Protein AF-A0A914S5Q0-F1 (afdb_monomer)

Secondary structure (DSSP, 8-state):
-HHHHHHHHHHHHHHHH----SSGGGS-HHHHTTS-HHHHHHHHT--HHHHHHHHHHHHTGGG-SSHHHHHHHHHHH-HHHHHHHHHHHHHHHHHHHTS-HHHHHHHHHH-

Solvent-accessible surface area (backbone atoms only — not comparable to full-atom values): 6623 Å² total; per-residue (Å²): 108,74,69,59,50,52,52,53,51,50,53,52,56,45,63,76,70,45,76,77,60,96,40,75,85,70,51,58,76,91,53,51,82,76,55,52,67,68,55,53,52,53,55,72,70,52,47,76,64,54,51,51,54,52,48,55,50,59,76,46,43,92,79,34,94,43,70,68,53,45,44,52,58,38,34,78,77,32,56,71,60,28,54,56,52,48,53,46,50,50,54,53,49,55,53,54,70,69,45,56,72,72,61,38,53,52,48,69,74,76,107

Radius of gyration: 15.17 Å; Cα contacts (8 Å, |Δi|>4): 45; chains: 1; bounding box: 43×31×34 Å

InterPro domains:
  IPR008632 Nematode fatty acid retinoid binding [PF05823] (29-110)

Structure (mmCIF, N/CA/C/O backbone):
data_AF-A0A914S5Q0-F1
#
_entry.id   AF-A0A914S5Q0-F1
#
loop_
_atom_site.group_PDB
_atom_site.id
_atom_site.type_symbol
_atom_site.label_atom_id
_atom_site.label_alt_id
_atom_site.label_comp_id
_atom_site.label_asym_id
_atom_site.label_entity_id
_atom_site.label_seq_id
_atom_site.pdbx_PDB_ins_code
_atom_site.Cartn_x
_atom_site.Cartn_y
_atom_site.Cartn_z
_atom_site.occupancy
_atom_site.B_iso_or_equiv
_atom_site.auth_seq_id
_atom_site.auth_comp_id
_atom_site.auth_asym_id
_atom_site.auth_atom_id
_atom_site.pdbx_PDB_model_num
ATOM 1 N N . MET A 1 1 ? 27.298 0.897 -13.377 1.00 50.66 1 MET A N 1
ATOM 2 C CA . MET A 1 1 ? 27.277 -0.472 -12.819 1.00 50.66 1 MET A CA 1
ATOM 3 C C . MET A 1 1 ? 27.431 -0.451 -11.301 1.00 50.66 1 MET A C 1
ATOM 5 O O . MET A 1 1 ? 26.453 -0.737 -10.635 1.00 50.66 1 MET A O 1
ATOM 9 N N . MET A 1 2 ? 28.561 -0.006 -10.730 1.00 38.31 2 MET A N 1
ATOM 10 C CA . MET A 1 2 ? 28.739 0.007 -9.260 1.00 38.31 2 MET A CA 1
ATOM 11 C C . MET A 1 2 ? 27.782 0.962 -8.515 1.00 38.31 2 MET A C 1
ATOM 13 O O . MET A 1 2 ? 27.215 0.590 -7.499 1.00 38.31 2 MET A O 1
ATOM 17 N N . ARG A 1 3 ? 27.516 2.163 -9.052 1.00 42.00 3 ARG A N 1
ATOM 18 C CA . ARG A 1 3 ? 26.551 3.115 -8.457 1.00 42.00 3 ARG A CA 1
ATOM 19 C C . ARG A 1 3 ? 25.107 2.605 -8.475 1.00 42.00 3 ARG A C 1
ATOM 21 O O . ARG A 1 3 ? 24.393 2.767 -7.498 1.00 42.00 3 ARG A O 1
ATOM 28 N N . THR A 1 4 ? 24.698 1.968 -9.568 1.00 46.06 4 THR A N 1
ATOM 29 C CA . THR A 1 4 ? 23.354 1.399 -9.725 1.00 46.06 4 THR A CA 1
ATOM 30 C C . THR A 1 4 ? 23.138 0.204 -8.795 1.00 46.06 4 THR A C 1
ATOM 32 O O . THR A 1 4 ? 22.081 0.099 -8.185 1.00 46.06 4 THR A O 1
ATOM 35 N N . ALA A 1 5 ? 24.163 -0.637 -8.616 1.00 49.19 5 ALA A N 1
ATOM 36 C CA . ALA A 1 5 ? 24.141 -1.742 -7.660 1.00 49.19 5 ALA A CA 1
ATOM 37 C C . ALA A 1 5 ? 24.057 -1.251 -6.205 1.00 49.19 5 ALA A C 1
ATOM 39 O O . ALA A 1 5 ? 23.281 -1.788 -5.429 1.00 49.19 5 ALA A O 1
ATOM 40 N N . ILE A 1 6 ? 24.781 -0.182 -5.849 1.00 54.16 6 ILE A N 1
ATOM 41 C CA . ILE A 1 6 ? 24.722 0.414 -4.503 1.00 54.16 6 ILE A CA 1
ATOM 42 C C . ILE A 1 6 ? 23.327 0.977 -4.200 1.00 54.16 6 ILE A C 1
ATOM 44 O O . ILE A 1 6 ? 22.818 0.765 -3.104 1.00 54.16 6 ILE A O 1
ATOM 48 N N . ILE A 1 7 ? 22.691 1.653 -5.163 1.00 58.81 7 ILE A N 1
ATOM 49 C CA . ILE A 1 7 ? 21.328 2.186 -4.996 1.00 58.81 7 ILE A CA 1
ATOM 50 C C . ILE A 1 7 ? 20.320 1.040 -4.829 1.00 58.81 7 ILE A C 1
ATOM 52 O O . ILE A 1 7 ? 19.516 1.076 -3.904 1.00 58.81 7 ILE A O 1
ATOM 56 N N . ALA A 1 8 ? 20.407 -0.008 -5.654 1.00 57.19 8 ALA A N 1
ATOM 57 C CA . ALA A 1 8 ? 19.538 -1.178 -5.532 1.00 57.19 8 ALA A CA 1
ATOM 58 C C . ALA A 1 8 ? 19.729 -1.900 -4.185 1.00 57.19 8 ALA A C 1
ATOM 60 O O . ALA A 1 8 ? 18.751 -2.197 -3.506 1.00 57.19 8 ALA A O 1
ATOM 61 N N . SER A 1 9 ? 20.973 -2.107 -3.739 1.00 54.81 9 SER A N 1
ATOM 62 C CA . SER A 1 9 ? 21.265 -2.715 -2.434 1.00 54.81 9 SER A CA 1
ATOM 63 C C . SER A 1 9 ? 20.822 -1.851 -1.250 1.00 54.81 9 SER A C 1
ATOM 65 O O . SER A 1 9 ? 20.408 -2.400 -0.234 1.00 54.81 9 SER A O 1
ATOM 67 N N . LEU A 1 10 ? 20.855 -0.519 -1.367 1.00 53.88 10 LEU A N 1
ATOM 68 C CA . LEU A 1 10 ? 20.304 0.392 -0.357 1.00 53.88 10 LEU A CA 1
ATOM 69 C C . LEU A 1 10 ? 18.776 0.306 -0.292 1.00 53.88 10 LEU A C 1
ATOM 71 O O . LEU A 1 10 ? 18.236 0.240 0.807 1.00 53.88 10 LEU A O 1
ATOM 75 N N . CYS A 1 11 ? 18.083 0.229 -1.432 1.00 56.38 11 CYS A N 1
ATOM 76 C CA . CYS A 1 11 ? 16.634 0.015 -1.463 1.00 56.38 11 CYS A CA 1
ATOM 77 C C . CYS A 1 11 ? 16.234 -1.336 -0.839 1.00 56.38 11 CYS A C 1
ATOM 79 O O . CYS A 1 11 ? 15.267 -1.382 -0.083 1.00 56.38 11 CYS A O 1
ATOM 81 N N . ILE A 1 12 ? 17.006 -2.401 -1.097 1.00 56.16 12 ILE A N 1
ATOM 82 C CA . ILE A 1 12 ? 16.787 -3.752 -0.542 1.00 56.16 12 ILE A CA 1
ATOM 83 C C . ILE A 1 12 ? 17.083 -3.798 0.967 1.00 56.16 12 ILE A C 1
ATOM 85 O O . ILE A 1 12 ? 16.321 -4.363 1.746 1.00 56.16 12 ILE A O 1
ATOM 89 N N . ALA A 1 13 ? 18.174 -3.179 1.423 1.00 47.31 13 ALA A N 1
ATOM 90 C CA . ALA A 1 13 ? 18.488 -3.123 2.850 1.00 47.31 13 ALA A CA 1
ATOM 91 C C . ALA A 1 13 ? 17.454 -2.295 3.636 1.00 47.31 13 ALA A C 1
ATOM 93 O O . ALA A 1 13 ? 17.163 -2.605 4.790 1.00 47.31 13 ALA A O 1
ATOM 94 N N . TYR A 1 14 ? 16.870 -1.267 3.011 1.00 52.56 14 TYR A N 1
ATOM 95 C CA . TYR A 1 14 ? 15.832 -0.444 3.631 1.00 52.56 14 TYR A CA 1
ATOM 96 C C . TYR A 1 14 ? 14.472 -1.152 3.681 1.00 52.56 14 TYR A C 1
ATOM 98 O O . TYR A 1 14 ? 13.786 -1.058 4.698 1.00 52.56 14 TYR A O 1
ATOM 106 N N . SER A 1 15 ? 14.097 -1.903 2.637 1.00 47.72 15 SER A N 1
ATOM 107 C CA . SER A 1 15 ? 12.848 -2.680 2.626 1.00 47.72 15 SER A CA 1
ATOM 108 C C . SER A 1 15 ? 12.845 -3.812 3.657 1.00 47.72 15 SER A C 1
ATOM 110 O O . SER A 1 15 ? 11.790 -4.130 4.199 1.00 47.72 15 SER A O 1
ATOM 112 N N . LEU A 1 16 ? 14.015 -4.376 3.983 1.00 44.44 16 LEU A N 1
ATOM 113 C CA . LEU A 1 16 ? 14.160 -5.419 5.006 1.00 44.44 16 LEU A CA 1
ATOM 114 C C . LEU A 1 16 ? 14.219 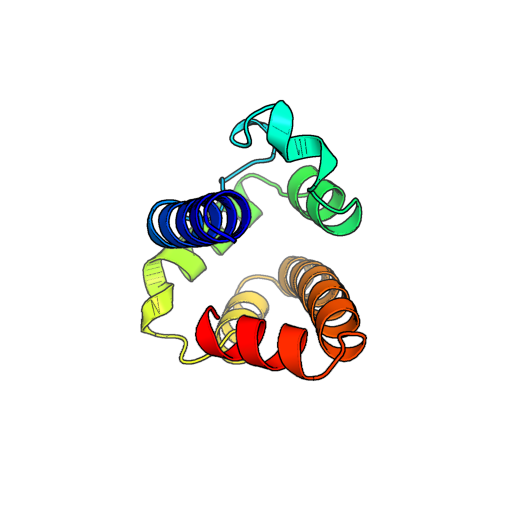-4.875 6.446 1.00 44.44 16 LEU A C 1
ATOM 116 O O . LEU A 1 16 ? 13.912 -5.609 7.383 1.00 44.44 16 LEU A O 1
ATOM 120 N N . ALA A 1 17 ? 14.621 -3.614 6.644 1.00 40.66 17 ALA A N 1
ATOM 121 C CA . ALA A 1 17 ? 14.824 -3.032 7.976 1.00 40.66 17 ALA A CA 1
ATOM 122 C C . ALA A 1 17 ? 13.655 -2.163 8.470 1.00 40.66 17 ALA A C 1
ATOM 124 O O . ALA A 1 17 ? 13.512 -1.965 9.678 1.00 40.66 17 ALA A O 1
ATOM 125 N N . PHE A 1 18 ? 12.814 -1.648 7.570 1.00 45.34 18 PHE A N 1
ATOM 126 C CA . PHE A 1 18 ? 11.681 -0.805 7.936 1.00 45.34 18 PHE A CA 1
ATOM 127 C C . PHE A 1 18 ? 10.354 -1.512 7.682 1.00 45.34 18 PHE A C 1
ATOM 129 O O . PHE A 1 18 ? 9.871 -1.617 6.557 1.00 45.34 18 PHE A O 1
ATOM 136 N N . VAL A 1 19 ? 9.699 -1.884 8.785 1.00 52.25 19 VAL A N 1
ATOM 137 C CA . VAL A 1 19 ? 8.235 -1.882 8.851 1.00 52.25 19 VAL A CA 1
ATOM 138 C C . VAL A 1 19 ? 7.774 -0.568 8.220 1.00 52.25 19 VAL A C 1
ATOM 140 O O . VAL A 1 19 ? 8.259 0.491 8.628 1.00 52.25 19 VAL A O 1
ATOM 143 N N . LEU A 1 20 ? 6.901 -0.644 7.208 1.00 53.28 20 LEU A N 1
ATOM 144 C CA . LEU A 1 20 ? 6.316 0.513 6.525 1.00 53.28 20 LEU A CA 1
ATOM 145 C C . LEU A 1 20 ? 6.099 1.661 7.523 1.00 53.28 20 LEU A C 1
ATOM 147 O O . LEU A 1 20 ? 5.455 1.432 8.556 1.00 53.28 20 LEU A O 1
ATOM 151 N N . PRO A 1 21 ? 6.640 2.868 7.272 1.00 60.34 21 PRO A N 1
ATOM 152 C CA . PRO A 1 21 ? 6.566 3.946 8.241 1.00 60.34 21 PRO A CA 1
ATOM 153 C C . PRO A 1 21 ? 5.104 4.165 8.628 1.00 60.34 21 PRO A C 1
ATOM 155 O O . PRO A 1 21 ? 4.218 4.239 7.777 1.00 60.34 21 PRO A O 1
ATOM 158 N N . ALA A 1 22 ? 4.834 4.239 9.933 1.00 65.62 22 ALA A N 1
ATOM 159 C CA . ALA A 1 22 ? 3.469 4.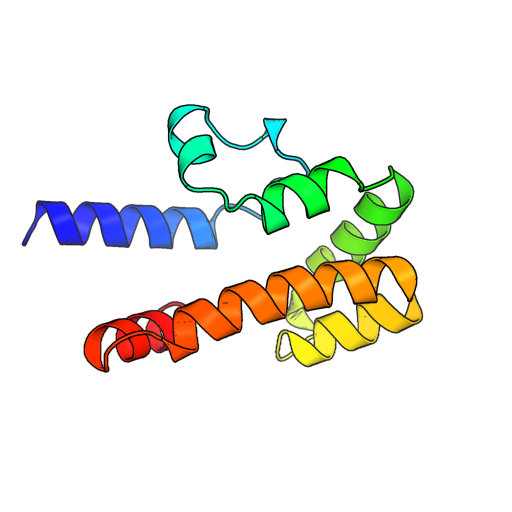341 10.457 1.00 65.62 22 ALA A CA 1
ATOM 160 C C . ALA A 1 22 ? 2.753 5.650 10.042 1.00 65.62 22 ALA A C 1
ATOM 162 O O . ALA A 1 22 ? 1.558 5.829 10.304 1.00 65.62 22 ALA A O 1
ATOM 163 N N . SER A 1 23 ? 3.485 6.581 9.423 1.00 73.81 23 SER A N 1
ATOM 164 C CA . SER A 1 23 ? 3.005 7.840 8.858 1.00 73.81 23 SER A CA 1
ATOM 165 C C . SER A 1 23 ? 3.998 8.420 7.842 1.00 73.81 23 SER A C 1
ATOM 167 O O . SER A 1 23 ? 5.199 8.167 7.914 1.00 73.81 23 SER A O 1
ATOM 169 N N . MET A 1 24 ? 3.509 9.313 6.973 1.00 80.38 24 MET A N 1
ATOM 170 C CA . MET A 1 24 ? 4.328 10.093 6.025 1.00 80.38 24 MET A CA 1
ATOM 171 C C . MET A 1 24 ? 5.447 10.915 6.686 1.00 80.38 24 MET A C 1
ATOM 173 O O . MET A 1 24 ? 6.455 11.209 6.055 1.00 80.38 24 MET A O 1
ATOM 177 N N . SER A 1 25 ? 5.291 11.292 7.959 1.00 82.62 25 SER A N 1
ATOM 178 C CA . SER A 1 25 ? 6.317 12.025 8.713 1.00 82.62 25 SER A CA 1
ATOM 179 C C . SER A 1 25 ? 7.548 11.181 9.051 1.00 82.62 25 SER A C 1
ATOM 181 O O . SER A 1 25 ? 8.580 11.747 9.387 1.00 82.62 25 SER A O 1
ATOM 183 N N . GLY A 1 26 ? 7.436 9.849 9.000 1.00 79.75 26 GLY A N 1
ATOM 184 C CA . GLY A 1 26 ? 8.552 8.929 9.225 1.00 79.75 26 GLY A CA 1
ATOM 185 C C . GLY A 1 26 ? 9.423 8.698 7.989 1.00 79.75 26 GLY A C 1
ATOM 186 O O . GLY A 1 26 ? 10.423 7.996 8.087 1.00 79.75 26 GLY A O 1
ATOM 187 N N . ILE A 1 27 ? 9.046 9.262 6.838 1.00 80.75 27 ILE A N 1
ATOM 188 C CA . ILE A 1 27 ? 9.802 9.173 5.586 1.00 80.75 27 ILE A CA 1
ATOM 189 C C . ILE A 1 27 ? 10.755 10.378 5.520 1.00 80.75 27 ILE A C 1
ATOM 191 O O . ILE A 1 27 ? 10.267 11.509 5.636 1.00 80.75 27 ILE A O 1
ATOM 195 N N . PRO A 1 28 ? 12.077 10.177 5.343 1.00 82.62 28 PRO A N 1
ATOM 196 C CA . PRO A 1 28 ? 13.016 11.283 5.143 1.00 82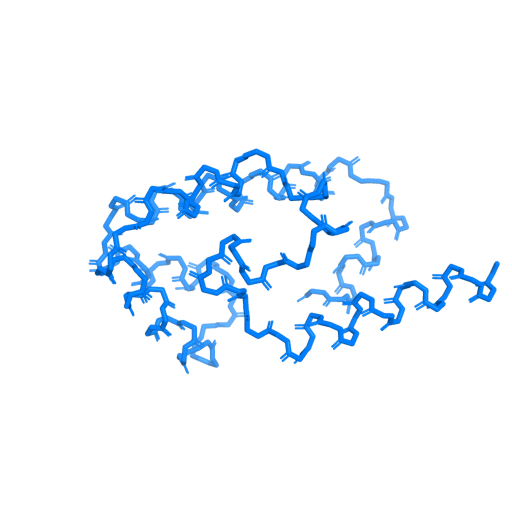.62 28 PRO A CA 1
ATOM 197 C C . PRO A 1 28 ? 12.609 12.169 3.957 1.00 82.62 28 PRO A C 1
ATOM 199 O O . PRO A 1 28 ? 12.018 11.685 2.990 1.00 82.62 28 PRO A O 1
ATOM 202 N N . GLU A 1 29 ? 12.884 13.471 4.045 1.00 84.75 29 GLU A N 1
ATOM 203 C CA . GLU 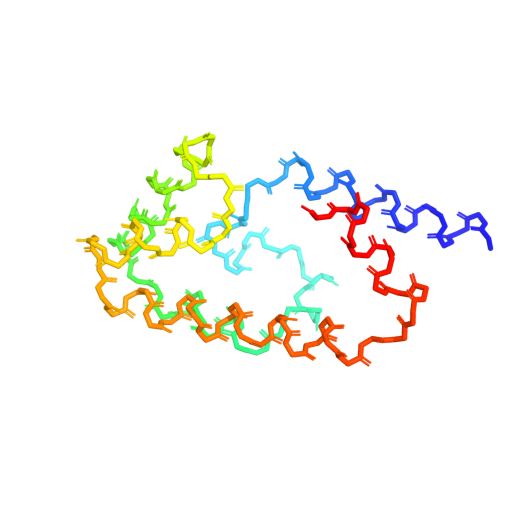A 1 29 ? 12.369 14.473 3.100 1.00 84.75 29 GLU A CA 1
ATOM 204 C C . GLU A 1 29 ? 12.801 14.179 1.660 1.00 84.75 29 GLU A C 1
ATOM 206 O O . GLU A 1 29 ? 11.990 14.254 0.741 1.00 84.75 29 GLU A O 1
ATOM 211 N N . GLU A 1 30 ? 14.045 13.737 1.488 1.00 84.81 30 GLU A N 1
ATOM 212 C CA . GLU A 1 30 ? 14.627 13.341 0.207 1.00 84.81 30 GLU A CA 1
ATOM 213 C C . GLU A 1 30 ? 13.912 12.156 -0.460 1.00 84.81 30 GLU A C 1
ATOM 215 O O . GLU A 1 30 ? 14.072 11.948 -1.657 1.00 84.81 30 GLU A O 1
ATOM 220 N N . TYR A 1 31 ? 13.113 11.380 0.283 1.00 81.69 31 TYR A N 1
ATOM 221 C CA . TYR A 1 31 ? 12.370 10.245 -0.268 1.00 81.69 31 TYR A CA 1
ATOM 222 C C . TYR A 1 31 ? 10.885 10.528 -0.480 1.00 81.69 31 TYR A C 1
ATOM 224 O O . TYR A 1 31 ? 10.207 9.750 -1.154 1.00 81.69 31 TYR A O 1
ATOM 232 N N . LYS A 1 32 ? 10.358 11.634 0.059 1.00 82.50 32 LYS A N 1
ATOM 233 C CA . LYS A 1 32 ? 8.931 11.964 -0.067 1.00 82.50 32 LYS A CA 1
ATOM 234 C C . LYS A 1 32 ? 8.515 12.214 -1.511 1.00 82.50 32 LYS A C 1
ATOM 236 O O . LYS A 1 32 ? 7.386 11.882 -1.863 1.00 82.50 32 LYS A O 1
ATOM 241 N N . GLU A 1 33 ? 9.417 12.728 -2.349 1.00 86.50 33 GLU A N 1
ATOM 242 C CA . GLU A 1 33 ? 9.144 12.946 -3.775 1.00 86.50 33 GLU A CA 1
ATOM 243 C C . GLU A 1 33 ? 8.863 11.643 -4.543 1.00 86.50 33 GLU A C 1
ATOM 245 O O . GLU A 1 33 ? 8.136 11.658 -5.535 1.00 86.50 33 GLU A O 1
ATOM 250 N N . PHE A 1 34 ? 9.373 10.502 -4.062 1.00 86.06 34 PHE A N 1
ATOM 251 C CA . PHE A 1 34 ? 9.147 9.195 -4.684 1.00 86.06 34 PHE A CA 1
ATOM 252 C C . PHE A 1 34 ? 7.863 8.512 -4.209 1.00 86.06 34 PHE A C 1
ATOM 254 O O . PHE A 1 34 ? 7.492 7.472 -4.755 1.00 86.06 34 PHE A O 1
ATOM 261 N N . VAL A 1 35 ? 7.172 9.065 -3.205 1.00 86.75 35 VAL A N 1
ATOM 262 C CA . VAL A 1 35 ? 5.928 8.490 -2.686 1.00 86.75 35 VAL A CA 1
ATOM 263 C C . VAL A 1 35 ? 4.766 8.905 -3.591 1.00 86.75 35 VAL A C 1
ATOM 265 O O . VAL A 1 35 ? 4.434 10.090 -3.650 1.00 86.75 35 VAL A O 1
ATOM 268 N N . PRO A 1 36 ? 4.087 7.966 -4.272 1.00 90.50 36 PRO A N 1
ATOM 269 C CA . PRO A 1 36 ? 2.974 8.301 -5.153 1.00 90.50 36 PRO A CA 1
ATOM 270 C C . PRO A 1 36 ? 1.814 8.950 -4.396 1.00 90.50 36 PRO A C 1
ATOM 272 O O . PRO A 1 36 ? 1.517 8.561 -3.268 1.00 90.50 36 PRO A O 1
ATOM 275 N N . GLU A 1 37 ? 1.095 9.866 -5.044 1.00 92.75 37 GLU A N 1
ATOM 276 C CA . GLU A 1 37 ? -0.022 10.601 -4.431 1.00 92.75 37 GLU A CA 1
ATOM 277 C C . GLU A 1 37 ? -1.082 9.675 -3.808 1.00 92.75 37 GLU A C 1
ATOM 279 O O . GLU A 1 37 ? -1.545 9.927 -2.699 1.00 92.75 37 GLU A O 1
ATOM 284 N N . VAL A 1 38 ? -1.399 8.545 -4.452 1.00 92.00 38 VAL A N 1
ATOM 285 C CA . VAL A 1 38 ? -2.330 7.537 -3.908 1.00 92.00 38 VAL A CA 1
ATOM 286 C C . VAL A 1 38 ? -1.877 6.987 -2.547 1.00 92.00 38 VAL A C 1
ATOM 288 O O . VAL A 1 38 ? -2.695 6.775 -1.656 1.00 92.00 38 VAL A O 1
ATOM 291 N N . VAL A 1 39 ? -0.567 6.817 -2.345 1.00 91.12 39 VAL A N 1
ATOM 292 C CA . VAL A 1 39 ? 0.009 6.358 -1.073 1.00 91.12 39 VAL A CA 1
ATOM 293 C C . VAL A 1 39 ? -0.020 7.487 -0.045 1.00 91.12 39 VAL A C 1
ATOM 295 O O . VAL A 1 39 ? -0.363 7.259 1.114 1.00 91.12 39 VAL A O 1
ATOM 298 N N . GLN A 1 40 ? 0.277 8.721 -0.460 1.00 90.56 40 GLN A N 1
ATOM 299 C CA . GLN A 1 40 ? 0.188 9.888 0.423 1.00 90.56 40 GLN A CA 1
ATOM 300 C C . GLN A 1 40 ? -1.243 10.073 0.950 1.00 90.56 40 GLN A C 1
ATOM 302 O O . GLN A 1 40 ? -1.447 10.241 2.155 1.00 90.56 40 GLN A O 1
ATOM 307 N N . ASN A 1 41 ? -2.233 9.978 0.058 1.00 91.81 41 ASN A N 1
ATOM 308 C CA . ASN A 1 41 ? -3.652 10.082 0.386 1.00 91.81 41 ASN A CA 1
ATOM 309 C C . ASN A 1 41 ? -4.108 8.941 1.299 1.00 91.81 41 ASN A C 1
ATOM 311 O O . ASN A 1 41 ? -4.810 9.195 2.277 1.00 91.81 41 ASN A O 1
ATOM 315 N N . PHE A 1 42 ? -3.638 7.712 1.054 1.00 92.56 42 PHE A N 1
ATOM 316 C CA . PHE A 1 42 ? -3.884 6.585 1.951 1.00 92.56 42 PHE A CA 1
ATOM 317 C C . PHE A 1 42 ? -3.481 6.921 3.392 1.00 92.56 42 PHE A C 1
ATOM 319 O O . PHE A 1 42 ? -4.322 6.848 4.283 1.00 92.56 42 PHE A O 1
ATOM 326 N N . TYR A 1 43 ? -2.237 7.363 3.617 1.00 89.50 43 TYR A N 1
ATOM 327 C CA . TYR A 1 43 ? -1.737 7.699 4.956 1.00 89.50 43 TYR A CA 1
ATOM 328 C C . TYR A 1 43 ? -2.406 8.922 5.586 1.00 89.50 43 TYR A C 1
ATOM 330 O O . TYR A 1 43 ? -2.585 8.952 6.807 1.00 89.50 43 TYR A O 1
ATOM 338 N N . LYS A 1 44 ? -2.742 9.936 4.78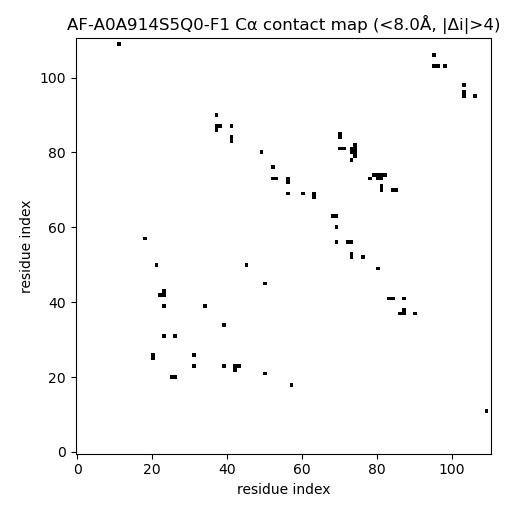1 1.00 90.25 44 LYS A N 1
ATOM 339 C CA . LYS A 1 44 ? -3.411 11.161 5.241 1.00 90.25 44 LYS A CA 1
ATOM 340 C C . LYS A 1 44 ? -4.774 10.863 5.858 1.00 90.25 44 LYS A C 1
ATOM 342 O O . LYS A 1 44 ? -5.154 11.500 6.838 1.00 90.25 44 LYS A O 1
ATOM 347 N N . ASP A 1 45 ? -5.473 9.875 5.315 1.00 90.31 45 ASP A N 1
ATOM 348 C CA . ASP A 1 45 ? -6.827 9.544 5.732 1.00 90.31 45 ASP A CA 1
ATOM 349 C C . ASP A 1 45 ? -6.910 8.529 6.884 1.00 90.31 45 ASP A C 1
ATOM 351 O O . ASP A 1 45 ? -8.018 8.200 7.321 1.00 90.31 45 ASP A O 1
ATOM 355 N N . LEU A 1 46 ? -5.777 7.993 7.355 1.00 92.75 46 LEU A N 1
ATOM 356 C CA . LEU A 1 46 ? -5.770 6.995 8.424 1.00 92.75 46 LEU A CA 1
ATOM 357 C C . LEU A 1 46 ? -6.095 7.626 9.775 1.00 92.75 46 LEU A C 1
ATOM 359 O O . LEU A 1 46 ? -5.352 8.464 10.298 1.00 92.75 46 LEU A O 1
ATOM 363 N N . THR A 1 47 ? -7.152 7.124 10.400 1.00 94.00 47 THR A N 1
ATOM 364 C CA . THR A 1 47 ? -7.448 7.397 11.806 1.00 94.00 47 THR A CA 1
ATOM 365 C C . THR A 1 47 ? -6.477 6.644 12.732 1.00 94.00 47 THR A C 1
ATOM 367 O O . THR A 1 47 ? -5.773 5.727 12.296 1.00 94.00 47 THR A O 1
ATOM 370 N N . PRO A 1 48 ? -6.408 6.991 14.032 1.00 93.19 48 PRO A N 1
ATOM 371 C CA . PRO A 1 48 ? -5.640 6.207 15.000 1.00 93.19 48 PRO A CA 1
ATOM 372 C C . PRO A 1 48 ? -6.050 4.729 15.052 1.00 93.19 48 PRO A C 1
ATOM 374 O O . PRO A 1 48 ? -5.185 3.870 15.204 1.00 93.19 48 PRO A O 1
ATOM 377 N N . GLU A 1 49 ? -7.340 4.433 14.883 1.00 94.81 49 GLU A N 1
ATOM 378 C CA . GLU A 1 49 ? -7.854 3.062 14.859 1.00 94.81 49 GLU A CA 1
ATOM 379 C C . GLU A 1 49 ? -7.439 2.317 13.588 1.00 94.81 49 GLU A C 1
ATOM 381 O O . GLU A 1 49 ? -6.933 1.199 13.677 1.00 94.81 49 GLU A O 1
ATOM 386 N N . ASP A 1 50 ? -7.509 2.966 12.419 1.00 94.81 50 ASP A N 1
ATOM 387 C CA . ASP A 1 50 ? -7.005 2.375 11.173 1.00 94.81 50 ASP A CA 1
ATOM 388 C C . ASP A 1 50 ? -5.524 1.980 11.307 1.00 94.81 50 ASP A C 1
ATOM 390 O O . ASP A 1 50 ? -5.116 0.893 10.900 1.00 94.81 50 ASP A O 1
ATOM 394 N N . LYS A 1 51 ? -4.710 2.832 11.946 1.00 91.81 51 LYS A N 1
ATOM 395 C CA . LYS A 1 51 ? -3.289 2.541 12.202 1.00 91.81 51 LYS A CA 1
ATOM 396 C C . LYS A 1 51 ? -3.089 1.351 13.139 1.00 91.81 51 LYS A C 1
ATOM 398 O O . LYS A 1 51 ? -2.143 0.592 12.939 1.00 91.81 51 LYS A O 1
ATOM 403 N N . GLN A 1 52 ? -3.942 1.176 14.149 1.00 92.94 52 GLN A N 1
ATOM 404 C CA . GLN A 1 52 ? -3.881 0.007 15.033 1.00 92.94 52 GLN A CA 1
ATOM 405 C C . GLN A 1 52 ? -4.246 -1.278 14.288 1.00 92.94 52 GLN A C 1
ATOM 407 O O . GLN A 1 52 ? -3.555 -2.283 14.446 1.00 92.94 52 GLN A O 1
ATOM 412 N N . ILE A 1 53 ? -5.269 -1.234 13.430 1.00 94.69 53 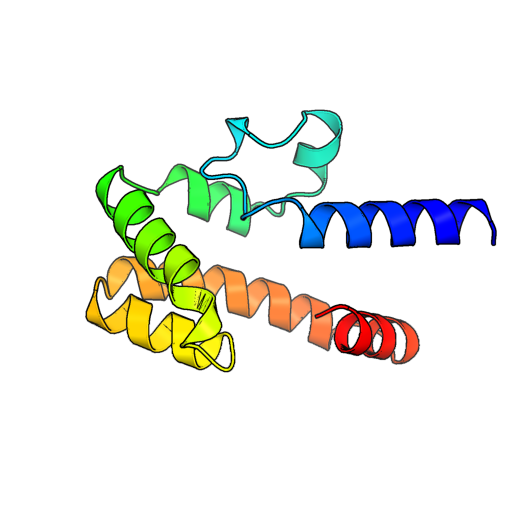ILE A N 1
ATOM 413 C CA . ILE A 1 53 ? -5.650 -2.366 12.580 1.00 94.69 53 ILE A CA 1
ATOM 414 C C . ILE A 1 53 ? -4.491 -2.743 11.647 1.00 94.69 53 ILE A C 1
ATOM 416 O O . ILE A 1 53 ? -4.091 -3.906 11.622 1.00 94.69 53 ILE A O 1
ATOM 420 N N . LEU A 1 54 ? -3.903 -1.774 10.933 1.00 92.81 54 LEU A N 1
ATOM 421 C CA . LEU A 1 54 ? -2.758 -2.023 10.045 1.00 92.81 54 LEU A CA 1
ATOM 422 C C . LEU A 1 54 ? -1.544 -2.562 10.804 1.00 92.81 54 LEU A C 1
ATOM 424 O O . LEU A 1 54 ? -0.894 -3.486 10.320 1.00 92.81 54 LEU A O 1
ATOM 428 N N . ARG A 1 55 ? -1.255 -2.030 12.001 1.00 91.25 55 ARG A N 1
ATOM 429 C CA . ARG A 1 55 ? -0.184 -2.550 12.860 1.00 91.25 55 ARG A CA 1
ATOM 430 C C . ARG A 1 55 ? -0.445 -4.005 13.243 1.00 91.25 55 ARG A C 1
ATOM 432 O O . ARG A 1 55 ? 0.455 -4.818 13.094 1.00 91.25 55 ARG A O 1
ATOM 439 N N . SER A 1 56 ? -1.664 -4.340 13.662 1.00 91.75 56 SER A N 1
ATOM 440 C CA . SER A 1 56 ? -2.039 -5.713 14.017 1.00 91.75 56 SER A CA 1
ATOM 441 C C . SER A 1 56 ? -1.882 -6.677 12.835 1.00 91.75 56 SER A C 1
ATOM 443 O O . SER A 1 56 ? -1.356 -7.772 13.014 1.00 91.75 56 SER A O 1
ATOM 445 N N . ILE A 1 57 ? -2.277 -6.274 11.622 1.00 93.00 57 ILE A N 1
ATOM 446 C CA . ILE A 1 57 ? -2.036 -7.068 10.407 1.00 93.00 57 ILE A CA 1
ATOM 447 C C . ILE A 1 57 ? -0.525 -7.220 10.153 1.00 93.00 57 ILE A C 1
ATOM 449 O O . ILE A 1 57 ? -0.050 -8.329 9.935 1.00 93.00 57 ILE A O 1
ATOM 453 N N . GLY A 1 58 ? 0.254 -6.138 10.247 1.00 88.56 58 GLY A N 1
ATOM 454 C CA . GLY A 1 58 ? 1.709 -6.171 10.055 1.00 88.56 58 GLY A CA 1
ATOM 455 C C . GLY A 1 58 ? 2.459 -7.034 11.079 1.00 88.56 58 GLY A C 1
ATOM 456 O O . GLY A 1 58 ? 3.369 -7.773 10.716 1.00 88.56 58 GLY A O 1
ATOM 457 N N . GLU A 1 59 ? 2.059 -7.015 12.349 1.00 89.50 59 GLU A N 1
ATOM 458 C CA . GLU A 1 59 ? 2.628 -7.872 13.403 1.00 89.50 59 GLU A CA 1
ATOM 459 C C . GLU A 1 59 ? 2.364 -9.364 13.144 1.00 89.50 59 GLU A C 1
ATOM 461 O O . GLU A 1 59 ? 3.178 -10.207 13.510 1.00 89.50 59 GLU A O 1
ATOM 466 N N . ASN A 1 60 ? 1.269 -9.688 12.451 1.00 91.56 60 ASN A N 1
ATOM 467 C CA . ASN A 1 60 ? 0.898 -11.053 12.076 1.00 91.56 60 ASN A CA 1
ATOM 468 C C . ASN A 1 60 ? 1.261 -11.396 10.620 1.00 91.56 60 ASN A C 1
ATOM 470 O O . ASN A 1 60 ? 0.753 -12.383 10.092 1.00 91.56 60 ASN A O 1
ATOM 474 N N . HIS A 1 61 ? 2.152 -10.631 9.971 1.00 86.69 61 HIS A N 1
ATOM 475 C CA . HIS A 1 61 ? 2.498 -10.815 8.553 1.00 86.69 61 HIS A CA 1
ATOM 476 C C . HIS A 1 61 ? 2.905 -12.254 8.199 1.00 86.69 61 HIS A C 1
ATOM 478 O O . HIS A 1 61 ? 2.545 -12.739 7.133 1.00 86.69 61 HIS A O 1
ATOM 484 N N . ALA A 1 62 ? 3.581 -12.964 9.109 1.00 91.81 62 ALA A N 1
ATOM 485 C CA . ALA A 1 62 ? 3.995 -14.355 8.913 1.00 91.81 62 ALA A CA 1
ATOM 486 C C . ALA A 1 62 ? 2.823 -15.342 8.714 1.00 91.81 62 ALA A C 1
ATOM 488 O O . ALA A 1 62 ? 3.030 -16.443 8.212 1.00 91.81 62 ALA A O 1
ATOM 489 N N . GLN A 1 63 ? 1.597 -14.972 9.101 1.00 94.38 63 GLN A N 1
ATOM 490 C CA . GLN A 1 63 ? 0.388 -15.781 8.900 1.00 94.38 63 GLN A CA 1
ATOM 491 C C . GLN A 1 63 ? -0.227 -15.586 7.507 1.00 94.38 63 GLN A C 1
ATOM 493 O O . GLN A 1 63 ? -1.101 -16.357 7.109 1.00 94.38 63 GLN A O 1
ATOM 498 N N . TYR A 1 64 ? 0.204 -14.562 6.767 1.00 91.62 64 TYR A N 1
ATOM 499 C CA . TYR A 1 64 ? -0.352 -14.210 5.468 1.00 91.62 64 TYR A CA 1
ATOM 500 C C . TYR A 1 64 ? 0.633 -14.609 4.365 1.00 91.62 64 TYR A C 1
ATOM 502 O O . TYR A 1 64 ? 1.631 -13.923 4.159 1.00 91.62 64 TYR A O 1
ATOM 510 N N . PRO A 1 65 ? 0.369 -15.698 3.620 1.00 91.12 65 PRO A N 1
ATOM 511 C CA . PRO A 1 65 ? 1.304 -16.198 2.608 1.00 91.12 65 PRO A CA 1
ATOM 512 C C . PRO A 1 65 ? 1.472 -15.256 1.408 1.00 91.12 65 PRO A C 1
ATOM 514 O O . PRO A 1 65 ? 2.362 -15.455 0.590 1.00 91.12 65 PRO A O 1
ATOM 517 N N . ASN A 1 66 ? 0.586 -14.272 1.254 1.00 88.19 66 ASN A N 1
ATOM 518 C CA . ASN A 1 66 ? 0.638 -13.260 0.210 1.00 88.19 66 ASN A CA 1
ATOM 519 C C . ASN A 1 66 ? -0.211 -12.042 0.605 1.00 88.19 66 ASN A C 1
ATOM 521 O O . ASN A 1 66 ? -0.976 -12.069 1.576 1.00 88.19 66 ASN A O 1
ATOM 525 N N . ILE A 1 67 ? -0.098 -10.974 -0.187 1.00 88.88 67 ILE A N 1
ATOM 526 C CA . ILE A 1 67 ? -0.817 -9.720 0.056 1.00 88.88 67 ILE A CA 1
ATOM 527 C C . ILE A 1 67 ? -2.340 -9.877 -0.008 1.00 88.88 67 ILE A C 1
ATOM 529 O O . ILE A 1 67 ? -3.046 -9.209 0.741 1.00 88.88 67 ILE A O 1
ATOM 533 N N . ASP A 1 68 ? -2.863 -10.775 -0.847 1.00 93.50 68 ASP A N 1
ATOM 534 C CA . ASP A 1 68 ? -4.309 -10.975 -0.973 1.00 93.50 68 ASP A CA 1
ATOM 535 C C . ASP A 1 68 ? -4.882 -11.619 0.310 1.00 93.50 68 ASP A C 1
ATOM 537 O O . ASP A 1 68 ? -5.952 -11.227 0.777 1.00 93.50 68 ASP A O 1
ATOM 541 N N . ALA A 1 69 ? -4.139 -12.527 0.957 1.00 95.50 69 ALA A N 1
ATOM 542 C CA . ALA A 1 69 ? -4.493 -13.068 2.272 1.00 95.50 69 ALA A CA 1
ATOM 543 C C . ALA A 1 69 ? -4.489 -11.985 3.367 1.00 95.50 69 ALA A C 1
ATOM 545 O O . ALA A 1 69 ? -5.423 -11.918 4.170 1.00 95.50 69 ALA A O 1
ATOM 546 N N . ALA A 1 70 ? -3.489 -11.096 3.367 1.00 95.38 70 ALA A N 1
ATOM 547 C CA . ALA A 1 70 ? -3.434 -9.972 4.303 1.00 95.38 70 ALA A CA 1
ATOM 548 C C . ALA A 1 70 ? -4.588 -8.973 4.077 1.00 95.38 70 ALA A C 1
ATOM 550 O O . ALA A 1 70 ? -5.182 -8.482 5.038 1.00 95.38 70 ALA A O 1
ATOM 551 N N . LEU A 1 71 ? -4.951 -8.700 2.818 1.00 96.69 71 LEU A N 1
ATOM 552 C CA . LEU A 1 71 ? -6.089 -7.845 2.468 1.00 96.69 71 LEU A CA 1
ATOM 553 C C . LEU A 1 71 ? -7.423 -8.462 2.902 1.00 96.69 71 LEU A C 1
ATOM 555 O O . LEU A 1 71 ? -8.279 -7.747 3.419 1.00 96.69 71 LEU A O 1
ATOM 559 N N . ASN A 1 72 ? -7.597 -9.778 2.774 1.00 97.44 72 ASN A N 1
ATOM 560 C CA . ASN A 1 72 ? -8.794 -10.451 3.280 1.00 97.44 72 ASN A CA 1
ATOM 561 C C . ASN A 1 72 ? -8.915 -10.317 4.807 1.00 97.44 72 ASN A C 1
ATOM 563 O O . ASN A 1 72 ? -9.972 -9.925 5.299 1.00 97.44 72 ASN A O 1
ATOM 567 N N . ALA A 1 73 ? -7.824 -10.526 5.551 1.00 96.88 73 ALA A N 1
ATOM 568 C CA . ALA A 1 73 ? -7.806 -10.307 7.000 1.00 96.88 73 ALA A CA 1
ATOM 569 C C . ALA A 1 73 ? -8.071 -8.835 7.377 1.00 96.88 73 ALA A C 1
ATOM 571 O O . ALA A 1 73 ? -8.741 -8.543 8.370 1.00 96.88 73 ALA A O 1
ATOM 572 N N . LEU A 1 74 ? -7.587 -7.886 6.568 1.00 97.62 74 LEU A N 1
ATOM 573 C CA . LEU A 1 74 ? -7.895 -6.466 6.729 1.00 97.62 74 LEU A CA 1
ATOM 574 C C . LEU A 1 74 ? -9.388 -6.185 6.513 1.00 97.62 74 LEU A C 1
ATOM 576 O O . LEU A 1 74 ? -9.976 -5.419 7.276 1.00 97.62 74 LEU A O 1
ATOM 580 N N . LYS A 1 75 ? -10.011 -6.821 5.514 1.00 98.00 75 LYS A N 1
ATOM 581 C CA . LYS A 1 75 ? -11.440 -6.677 5.204 1.00 98.00 75 LYS A CA 1
ATOM 582 C C . LYS A 1 75 ? -12.327 -7.118 6.363 1.00 98.00 75 LYS A C 1
ATOM 584 O O . LYS A 1 75 ? -13.295 -6.427 6.662 1.00 98.00 75 LYS A O 1
ATOM 589 N N . GLU A 1 76 ? -11.977 -8.217 7.029 1.00 97.31 76 GLU A N 1
ATOM 590 C CA . GLU A 1 76 ? -12.699 -8.714 8.210 1.00 97.31 76 GLU A CA 1
ATOM 591 C C . GLU A 1 76 ? -12.673 -7.722 9.383 1.00 97.31 76 GLU A C 1
ATOM 593 O O . GLU A 1 76 ? -13.619 -7.666 10.165 1.00 97.31 76 GLU A O 1
ATOM 598 N N . LYS A 1 77 ? -11.609 -6.917 9.499 1.00 96.94 77 LYS A N 1
ATOM 599 C CA . LYS A 1 77 ? -11.473 -5.891 10.545 1.00 96.94 77 LYS A CA 1
ATOM 600 C C . LYS A 1 77 ? -12.090 -4.551 10.147 1.00 96.94 77 LYS A C 1
ATOM 602 O O . LYS A 1 77 ? -12.630 -3.854 10.999 1.00 96.94 77 LYS A O 1
ATOM 607 N N . SER A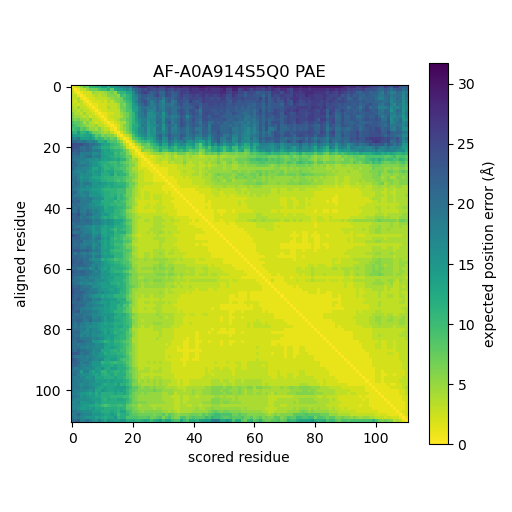 1 78 ? -11.972 -4.157 8.878 1.00 97.50 78 SER A N 1
ATOM 608 C CA . SER A 1 78 ? -12.507 -2.895 8.361 1.00 97.50 78 SER A CA 1
ATOM 609 C C . SER A 1 78 ? -12.636 -2.922 6.839 1.00 97.50 78 SER A C 1
ATOM 611 O O . SER A 1 78 ? -11.656 -2.811 6.097 1.00 97.50 78 SER A O 1
ATOM 613 N N . GLU A 1 79 ? -13.875 -2.981 6.354 1.00 97.00 79 GLU A N 1
ATOM 614 C CA . GLU A 1 79 ? -14.173 -2.957 4.920 1.00 97.00 79 GLU A CA 1
ATOM 615 C C . GLU A 1 79 ? -13.758 -1.631 4.257 1.00 97.00 79 GLU A C 1
ATOM 617 O O . GLU A 1 79 ? -13.212 -1.623 3.151 1.00 97.00 79 GLU A O 1
ATOM 622 N N . LYS A 1 80 ? -13.932 -0.506 4.967 1.00 95.69 80 LYS A N 1
ATOM 623 C CA . LYS A 1 80 ? -13.501 0.824 4.509 1.00 95.69 80 LYS A CA 1
ATOM 624 C C . LYS A 1 80 ? -11.986 0.880 4.305 1.00 95.69 80 LYS A C 1
ATOM 626 O O . LYS A 1 80 ? -11.520 1.411 3.299 1.00 95.69 80 LYS A O 1
ATOM 631 N N . LEU A 1 81 ? -11.220 0.359 5.261 1.00 95.81 81 LEU A N 1
ATOM 632 C CA . LEU A 1 81 ? -9.760 0.379 5.202 1.00 95.81 81 LEU A CA 1
ATOM 633 C C . LEU A 1 81 ? -9.230 -0.587 4.140 1.00 95.81 81 LEU A C 1
ATOM 635 O O . LEU A 1 81 ? -8.308 -0.241 3.404 1.00 95.81 81 LEU A O 1
ATOM 639 N N . HIS A 1 82 ? -9.868 -1.750 3.997 1.00 97.31 82 HIS A N 1
ATOM 640 C CA . HIS A 1 82 ? -9.603 -2.676 2.903 1.00 97.31 82 HIS A CA 1
ATOM 641 C C . HIS A 1 82 ? -9.786 -2.019 1.531 1.00 97.31 82 HIS A C 1
ATOM 643 O O . HIS A 1 82 ? -8.892 -2.124 0.696 1.00 97.31 82 HIS A O 1
ATOM 649 N N . ALA A 1 83 ? -10.887 -1.295 1.297 1.00 96.81 83 ALA A N 1
ATOM 650 C CA . ALA A 1 83 ? -11.116 -0.620 0.018 1.00 96.81 83 ALA A CA 1
ATOM 651 C C . ALA A 1 83 ? -9.973 0.349 -0.340 1.00 96.81 83 ALA A C 1
ATOM 653 O O . ALA A 1 83 ? -9.478 0.336 -1.467 1.00 96.81 83 ALA A O 1
ATOM 654 N N . LYS A 1 84 ? -9.491 1.121 0.642 1.00 95.12 84 LYS A N 1
ATOM 655 C CA . LYS A 1 84 ? -8.348 2.031 0.465 1.00 95.12 84 LYS A CA 1
ATOM 656 C C . LYS A 1 84 ? -7.030 1.291 0.221 1.00 95.12 84 LYS A C 1
ATOM 658 O O . LYS A 1 84 ? -6.235 1.700 -0.620 1.00 95.12 84 LYS A O 1
ATOM 663 N N . ALA A 1 85 ? -6.789 0.190 0.930 1.00 94.94 85 ALA A N 1
ATOM 664 C CA . ALA A 1 85 ? -5.586 -0.619 0.738 1.00 94.94 85 ALA A CA 1
ATOM 665 C C . ALA A 1 85 ? -5.567 -1.305 -0.642 1.00 94.94 85 ALA A C 1
ATOM 667 O O . ALA A 1 85 ? -4.520 -1.379 -1.287 1.00 94.94 85 ALA A O 1
ATOM 668 N N . VAL A 1 86 ? -6.730 -1.749 -1.133 1.00 96.62 86 VAL A N 1
ATOM 669 C CA . VAL A 1 86 ? -6.891 -2.306 -2.484 1.00 96.62 86 VAL A CA 1
ATOM 670 C C . V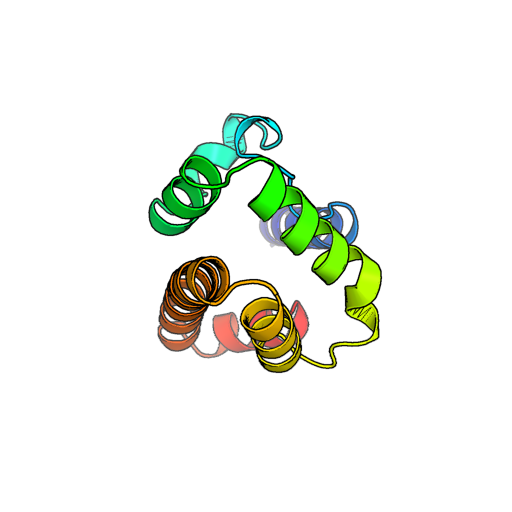AL A 1 86 ? -6.581 -1.267 -3.560 1.00 96.62 86 VAL A C 1
ATOM 672 O O . VAL A 1 86 ? -5.953 -1.612 -4.558 1.00 96.62 86 VAL A O 1
ATOM 675 N N . GLU A 1 87 ? -6.956 -0.001 -3.366 1.00 96.06 87 GLU A N 1
ATOM 676 C CA . GLU A 1 87 ? -6.611 1.082 -4.297 1.00 96.06 87 GLU A CA 1
ATOM 677 C C . GLU A 1 87 ? -5.090 1.226 -4.457 1.00 96.06 87 GLU A C 1
ATOM 679 O O . GLU A 1 87 ? -4.573 1.197 -5.578 1.00 96.06 87 GLU A O 1
ATOM 684 N N . VAL A 1 88 ? -4.357 1.270 -3.339 1.00 94.50 88 VAL A N 1
ATOM 685 C CA . VAL A 1 88 ? -2.886 1.314 -3.341 1.00 94.50 88 VAL A CA 1
ATOM 686 C C . VAL A 1 88 ? -2.297 0.068 -4.010 1.00 94.50 88 VAL A C 1
ATOM 688 O O . VAL A 1 88 ? -1.433 0.178 -4.882 1.00 94.50 88 VAL A O 1
ATOM 691 N N . ARG A 1 89 ? -2.789 -1.126 -3.658 1.00 94.19 89 ARG A N 1
ATOM 692 C CA . ARG A 1 89 ? -2.329 -2.397 -4.239 1.00 94.19 89 ARG A CA 1
ATOM 693 C C . ARG A 1 89 ? -2.559 -2.453 -5.750 1.00 94.19 89 ARG A C 1
ATOM 695 O O . ARG A 1 89 ? -1.689 -2.916 -6.487 1.00 94.19 89 ARG A O 1
ATOM 702 N N . ASN A 1 90 ? -3.698 -1.963 -6.233 1.00 96.31 90 ASN A N 1
ATOM 703 C CA . ASN A 1 90 ? -4.012 -1.914 -7.661 1.00 96.31 90 ASN A CA 1
ATOM 704 C C . ASN A 1 90 ? -3.131 -0.914 -8.406 1.00 96.31 90 ASN A C 1
ATOM 706 O O . ASN A 1 90 ? -2.657 -1.223 -9.501 1.00 96.31 90 ASN A O 1
ATOM 710 N N . TYR A 1 91 ? -2.853 0.244 -7.804 1.00 94.25 91 TYR A N 1
ATOM 711 C CA . TYR A 1 91 ? -1.893 1.194 -8.353 1.00 94.25 91 TYR A CA 1
ATOM 712 C C . TYR A 1 91 ? -0.513 0.549 -8.530 1.00 94.25 91 TYR A C 1
ATOM 714 O O . TYR A 1 91 ? 0.017 0.565 -9.641 1.00 94.25 91 TYR A O 1
ATOM 722 N N . VAL A 1 92 ? 0.037 -0.079 -7.483 1.00 91.00 92 VAL A N 1
ATOM 723 C CA . VAL A 1 92 ? 1.344 -0.761 -7.549 1.00 91.00 92 VAL A CA 1
ATOM 724 C C . VAL A 1 92 ? 1.329 -1.864 -8.605 1.00 91.00 92 VAL A C 1
ATOM 726 O O . VAL A 1 92 ? 2.211 -1.893 -9.464 1.00 91.00 92 VAL A O 1
ATOM 729 N N . LYS A 1 93 ? 0.290 -2.711 -8.619 1.00 92.62 93 LYS A N 1
ATOM 730 C CA . LYS A 1 93 ? 0.142 -3.755 -9.639 1.00 92.62 93 LYS A CA 1
ATOM 731 C C . LYS A 1 93 ? 0.162 -3.175 -11.053 1.00 92.62 93 LYS A C 1
ATOM 733 O O . LYS A 1 93 ? 0.879 -3.695 -11.897 1.00 92.62 93 LYS A O 1
ATOM 738 N N . SER A 1 94 ? -0.565 -2.088 -11.312 1.00 95.56 94 SER A N 1
ATOM 739 C CA . SER A 1 94 ? -0.581 -1.461 -12.640 1.00 95.56 94 SER A CA 1
ATOM 740 C C . SER A 1 94 ? 0.807 -0.990 -13.085 1.00 95.56 94 SER A C 1
ATOM 742 O O . SER A 1 94 ? 1.150 -1.099 -14.262 1.00 95.56 94 SER A O 1
ATOM 744 N N . LYS A 1 95 ? 1.634 -0.506 -12.145 1.00 93.94 95 LYS A N 1
ATOM 745 C CA . LYS A 1 95 ? 3.009 -0.095 -12.435 1.00 93.94 95 LYS A CA 1
ATOM 746 C C . LYS A 1 95 ? 3.872 -1.304 -12.760 1.00 93.94 95 LYS A C 1
ATOM 748 O O . LYS A 1 95 ? 4.537 -1.267 -13.789 1.00 93.94 95 LYS A O 1
ATOM 753 N N . ILE A 1 96 ? 3.780 -2.378 -11.974 1.00 91.50 96 ILE A N 1
ATOM 754 C CA . ILE A 1 96 ? 4.479 -3.646 -12.236 1.00 91.50 96 ILE A CA 1
ATOM 755 C C . ILE A 1 96 ? 4.066 -4.226 -13.594 1.00 91.50 96 ILE A C 1
ATOM 757 O O . ILE A 1 96 ? 4.919 -4.572 -14.406 1.00 91.50 96 ILE A O 1
ATOM 761 N N . ASP A 1 97 ? 2.767 -4.271 -13.891 1.00 95.25 97 ASP A N 1
ATOM 762 C CA . ASP A 1 97 ? 2.242 -4.814 -15.145 1.00 95.25 97 ASP A CA 1
ATOM 763 C C . ASP A 1 97 ? 2.751 -4.025 -16.368 1.00 95.25 97 ASP A C 1
ATOM 765 O O . ASP A 1 97 ? 2.961 -4.618 -17.430 1.00 95.25 97 ASP A O 1
ATOM 769 N N . SER A 1 98 ? 3.022 -2.723 -16.205 1.00 96.50 98 SER A N 1
ATOM 770 C CA . SER A 1 98 ? 3.576 -1.848 -17.250 1.00 96.50 98 SER A CA 1
ATOM 771 C C . SER A 1 98 ? 5.092 -1.967 -17.464 1.00 96.50 98 SER A C 1
ATOM 773 O O . SER A 1 98 ? 5.617 -1.400 -18.422 1.00 96.50 98 SER A O 1
ATOM 775 N N . LEU A 1 99 ? 5.807 -2.693 -16.598 1.00 95.12 99 LEU A N 1
ATOM 776 C CA . LEU A 1 99 ? 7.255 -2.866 -16.709 1.00 95.12 99 LEU A CA 1
ATOM 777 C C . LEU A 1 99 ? 7.643 -3.781 -17.883 1.00 95.12 99 LEU A C 1
ATOM 779 O O . LEU A 1 99 ? 6.923 -4.718 -18.249 1.00 95.12 99 LEU A O 1
ATOM 783 N N . GLY A 1 100 ? 8.834 -3.532 -18.434 1.00 95.69 100 GLY A N 1
ATOM 784 C CA . GLY A 1 100 ? 9.504 -4.460 -19.348 1.00 95.69 100 GLY A CA 1
ATOM 785 C C . GLY A 1 100 ? 10.014 -5.724 -18.631 1.00 95.69 100 GLY A C 1
ATOM 786 O O . GLY A 1 100 ? 10.059 -5.743 -17.400 1.00 95.69 100 GLY A O 1
ATOM 787 N N . PRO A 1 101 ? 10.422 -6.770 -19.375 1.00 96.31 101 PRO A N 1
ATOM 788 C CA . PRO A 1 101 ? 10.772 -8.080 -18.812 1.00 96.31 101 PRO A CA 1
ATOM 789 C C . PRO A 1 101 ? 11.842 -8.036 -17.712 1.00 96.31 101 PRO A C 1
ATOM 791 O O . PRO A 1 101 ? 11.606 -8.557 -16.628 1.00 96.31 101 PRO A O 1
ATOM 794 N N . ASP A 1 102 ? 12.962 -7.345 -17.944 1.00 93.88 102 ASP A N 1
ATOM 795 C CA . ASP A 1 102 ? 14.069 -7.276 -16.975 1.00 93.88 102 ASP A CA 1
ATOM 796 C C . ASP A 1 102 ? 13.652 -6.594 -15.664 1.00 93.88 102 ASP A C 1
ATOM 798 O O . ASP A 1 102 ? 14.024 -7.022 -14.574 1.00 93.88 102 ASP A O 1
ATOM 802 N N . ALA A 1 103 ? 12.833 -5.544 -15.757 1.00 92.81 103 ALA A N 1
ATOM 803 C CA . ALA A 1 103 ? 12.331 -4.836 -14.586 1.00 92.81 103 ALA A CA 1
ATOM 804 C C . ALA A 1 103 ? 11.267 -5.651 -13.829 1.00 92.81 103 ALA A C 1
ATOM 806 O O . ALA A 1 103 ? 11.201 -5.557 -12.607 1.00 92.81 103 ALA A O 1
ATOM 807 N N . LYS A 1 104 ? 10.465 -6.472 -14.523 1.00 92.12 104 LYS A N 1
ATOM 808 C CA . LYS A 1 104 ? 9.549 -7.425 -13.874 1.00 92.12 104 LYS A CA 1
ATOM 809 C C . LYS A 1 104 ? 10.309 -8.516 -13.130 1.00 92.12 104 LYS A C 1
ATOM 811 O O . LYS A 1 104 ? 9.999 -8.753 -11.970 1.00 92.12 104 LYS A O 1
ATOM 816 N N . ALA A 1 105 ? 11.331 -9.099 -13.759 1.00 91.50 105 ALA A N 1
ATOM 817 C CA . ALA A 1 105 ? 12.178 -10.110 -13.129 1.00 91.50 105 ALA A CA 1
ATOM 818 C C . ALA A 1 105 ? 12.841 -9.575 -11.850 1.00 91.50 105 ALA A C 1
ATOM 820 O O . ALA A 1 105 ? 12.853 -10.255 -10.830 1.00 91.50 105 ALA A O 1
ATOM 821 N N . PHE A 1 106 ? 13.312 -8.323 -11.870 1.00 90.00 106 PHE A N 1
ATOM 822 C CA . PHE A 1 106 ? 13.834 -7.673 -10.668 1.00 90.00 106 PHE A CA 1
ATOM 823 C C . PHE A 1 106 ? 12.782 -7.540 -9.554 1.00 90.00 106 PHE A C 1
ATOM 825 O O . PHE A 1 106 ? 13.086 -7.787 -8.392 1.00 90.00 106 PHE A O 1
ATOM 832 N N . VAL A 1 107 ? 11.543 -7.157 -9.885 1.00 85.94 107 VAL A N 1
ATOM 833 C CA . VAL A 1 107 ? 10.460 -7.068 -8.889 1.00 85.94 107 VAL A CA 1
ATOM 834 C C . VAL A 1 107 ? 10.157 -8.439 -8.282 1.00 85.94 107 VAL A C 1
ATOM 836 O O . VAL A 1 107 ? 10.011 -8.522 -7.071 1.00 85.94 107 VAL A O 1
ATOM 839 N N . GLU A 1 108 ? 10.105 -9.496 -9.093 1.00 84.94 108 GLU A N 1
ATOM 840 C CA . GLU A 1 108 ? 9.862 -10.875 -8.635 1.00 84.94 108 GLU A CA 1
ATOM 841 C C . GLU A 1 108 ? 10.994 -11.436 -7.757 1.00 84.94 108 GLU A C 1
ATOM 843 O O . GLU A 1 108 ? 10.752 -12.303 -6.925 1.00 84.94 108 GLU A O 1
ATOM 848 N N . GLU A 1 109 ? 12.232 -10.968 -7.935 1.00 85.56 109 GLU A N 1
ATOM 849 C CA . GLU A 1 109 ? 13.366 -11.366 -7.091 1.00 85.56 109 GLU A CA 1
ATOM 850 C C . G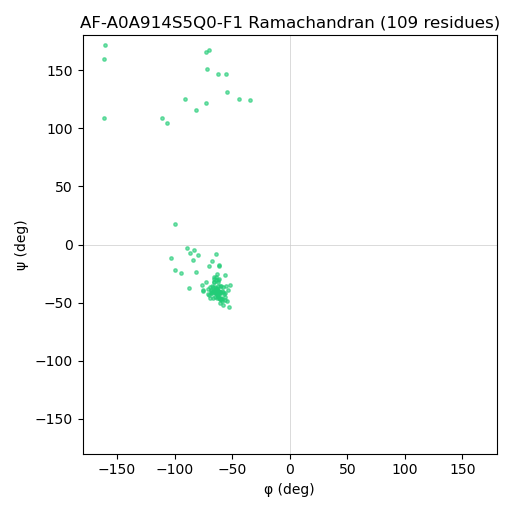LU A 1 109 ? 13.341 -10.674 -5.717 1.00 85.56 109 GLU A C 1
ATOM 852 O O . GLU A 1 109 ? 13.765 -11.253 -4.716 1.00 85.56 109 GLU A O 1
ATOM 857 N N . VAL A 1 110 ? 12.874 -9.422 -5.666 1.00 75.69 110 VAL A N 1
ATOM 858 C CA . VAL A 1 110 ? 12.951 -8.567 -4.467 1.00 75.69 110 VAL A CA 1
ATOM 859 C C . VAL A 1 110 ? 11.681 -8.611 -3.607 1.00 75.69 110 VAL A C 1
ATOM 861 O O . VAL A 1 110 ? 11.758 -8.302 -2.416 1.00 75.69 110 VAL A O 1
ATOM 864 N N . CYS A 1 111 ? 10.521 -8.937 -4.184 1.00 62.78 111 CYS A N 1
ATOM 865 C CA . CYS A 1 111 ? 9.208 -8.939 -3.523 1.00 62.78 111 CYS A CA 1
ATOM 866 C C . CYS A 1 111 ? 8.626 -10.348 -3.404 1.00 62.78 111 CYS A C 1
ATOM 868 O O . CYS A 1 111 ? 8.094 -10.648 -2.312 1.00 62.78 111 CYS A O 1
#

Organism: Parascaris equorum (NCBI:txid6256)

Mean predicted aligned error: 7.88 Å

pLDDT: mean 83.22, std 17.04, range [38.31, 98.0]

Sequence (111 aa):
MMRTAIIASLCIAYSLAFVLPASMSGIPEEYKEFVPEVVQNFYKDLTPEDKQILRSIGENHAQYPNIDAALNALKEKSEKLHAKAVEVRNYVKSKIDSLGPDAKAFVEEVC

Foldseek 3Di:
DVVVVVVLVVVLVCVVPDDPPLAPVPDPPVCSVVQDPLNNVLRVPDDPVNSVLVVVLSVVVVVQPDPVSSLVSSCVVPVVNSVSVVSVVVVVVVVLVPDDDVVVVVVVVRD